Protein AF-A0A3D5KTS8-F1 (afdb_monomer_lite)

Sequence (75 aa):
MKKRTASSMMEKGFIVDLTFHNVPASLFTEFTEKIVKPYFKGNVNFAIQDLIQKALAEQEFVHSHITHFRNCKYT

pLDDT: mean 77.76, std 20.24, range [39.78, 96.94]

Secondary structure (DSSP, 8-state):
----------SS---------S--HHHHHHHIIIIIHHHHTT-HHHHHHHHHHHHHHHHHHHHHHHHHHHSSS--

Foldseek 3Di:
DDDDDPDPPPPDDDDDDDDDPPDDPVVVVCCQVVPCVPPPVSPPVVSVVVVVVVVVVVVVVCVVVVVVVVPPPDD

Structure (mmCIF, N/CA/C/O backbone):
data_AF-A0A3D5KTS8-F1
#
_entry.id   AF-A0A3D5KTS8-F1
#
loop_
_atom_site.group_PDB
_atom_site.id
_atom_site.type_symbol
_atom_site.label_atom_id
_atom_site.label_alt_id
_atom_site.label_comp_id
_atom_site.label_asym_id
_atom_site.label_entity_id
_atom_site.label_seq_id
_atom_site.pdbx_PDB_ins_code
_atom_site.Cartn_x
_atom_site.Cartn_y
_atom_site.Cartn_z
_atom_site.occupancy
_atom_site.B_iso_or_equiv
_atom_site.auth_seq_id
_atom_site.auth_comp_id
_atom_site.auth_asym_id
_atom_site.auth_atom_id
_atom_site.pdbx_PDB_model_num
ATOM 1 N N . MET A 1 1 ? 10.080 5.066 -47.019 1.00 42.44 1 MET A N 1
ATOM 2 C CA . MET A 1 1 ? 10.286 3.929 -46.092 1.00 42.44 1 MET A CA 1
ATOM 3 C C . MET A 1 1 ? 9.462 4.183 -44.833 1.00 42.44 1 MET A C 1
ATOM 5 O O . MET A 1 1 ? 9.725 5.148 -44.135 1.00 42.44 1 MET A O 1
ATOM 9 N N . LYS A 1 2 ? 8.404 3.397 -44.590 1.00 47.88 2 LYS A N 1
ATOM 10 C CA . LYS A 1 2 ? 7.535 3.499 -43.401 1.00 47.88 2 LYS A CA 1
ATOM 11 C C . LYS A 1 2 ? 7.968 2.445 -42.384 1.00 47.88 2 LYS A C 1
ATOM 13 O O . LYS A 1 2 ? 7.736 1.269 -42.646 1.00 47.88 2 LYS A O 1
ATOM 18 N N . LYS A 1 3 ? 8.500 2.845 -41.224 1.00 50.69 3 LYS A N 1
ATOM 19 C CA . LYS A 1 3 ? 8.457 2.037 -39.992 1.00 50.69 3 LYS A CA 1
ATOM 20 C C . LYS A 1 3 ? 8.278 2.942 -38.770 1.00 50.69 3 LYS A C 1
ATOM 22 O O . LYS A 1 3 ? 9.229 3.484 -38.234 1.00 50.69 3 LYS A O 1
ATOM 27 N N . ARG A 1 4 ? 6.990 3.090 -38.440 1.00 48.03 4 ARG A N 1
ATOM 28 C CA . ARG A 1 4 ? 6.361 3.106 -37.111 1.00 48.03 4 ARG A CA 1
ATOM 29 C C . ARG A 1 4 ? 7.125 3.872 -36.031 1.00 48.03 4 ARG A C 1
ATOM 31 O O . ARG A 1 4 ? 7.999 3.327 -35.371 1.00 48.03 4 ARG A O 1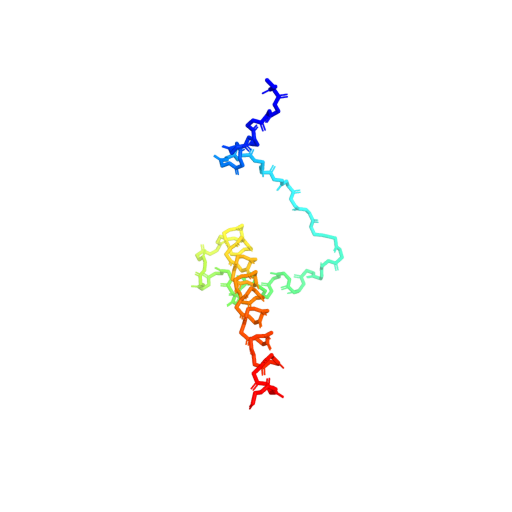
ATOM 38 N N . THR A 1 5 ? 6.667 5.102 -35.822 1.00 48.00 5 THR A N 1
ATOM 39 C CA . THR A 1 5 ? 6.505 5.715 -34.503 1.00 48.00 5 THR A CA 1
ATOM 40 C C . THR A 1 5 ? 6.255 4.637 -33.447 1.00 48.00 5 THR A C 1
ATOM 42 O O . THR A 1 5 ? 5.169 4.056 -33.384 1.00 48.00 5 THR A O 1
ATOM 45 N N . ALA A 1 6 ? 7.286 4.325 -32.660 1.00 46.53 6 ALA A N 1
ATOM 46 C CA . ALA A 1 6 ? 7.112 3.593 -31.420 1.00 46.53 6 ALA A CA 1
ATOM 47 C C . ALA A 1 6 ? 6.237 4.483 -30.540 1.00 46.53 6 ALA A C 1
ATOM 49 O O . ALA A 1 6 ? 6.609 5.594 -30.167 1.00 46.53 6 ALA A O 1
ATOM 50 N N . SER A 1 7 ? 5.008 4.018 -30.379 1.00 45.47 7 SER A N 1
ATOM 51 C CA . SER A 1 7 ? 3.926 4.680 -29.686 1.00 45.47 7 SER A CA 1
ATOM 52 C C . SER A 1 7 ? 4.354 4.996 -28.255 1.00 45.47 7 SER A C 1
ATOM 54 O O . SER A 1 7 ? 4.342 4.119 -27.395 1.00 45.47 7 SER A O 1
A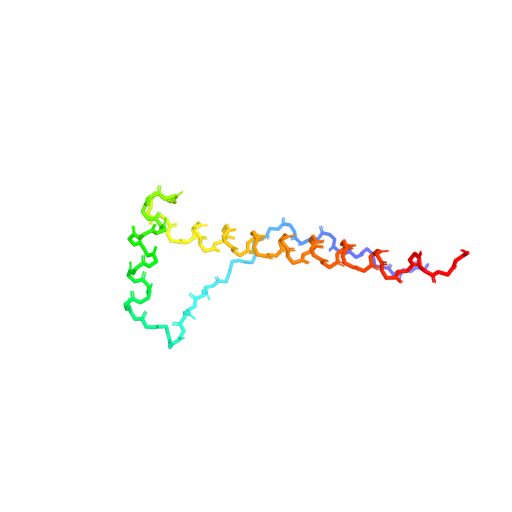TOM 56 N N . SER A 1 8 ? 4.716 6.251 -27.993 1.00 40.62 8 SER A N 1
ATOM 57 C CA . SER A 1 8 ? 4.759 6.807 -26.640 1.00 40.62 8 SER A CA 1
ATOM 58 C C . SER A 1 8 ? 3.316 7.052 -26.167 1.00 40.62 8 SER A C 1
ATOM 60 O O . SER A 1 8 ? 2.867 8.179 -26.001 1.00 40.62 8 SER A O 1
ATOM 62 N N . MET A 1 9 ? 2.542 5.966 -26.070 1.00 44.12 9 MET A N 1
ATOM 63 C CA . MET A 1 9 ? 1.207 5.895 -25.457 1.00 44.12 9 MET A CA 1
ATOM 64 C C . MET A 1 9 ? 1.265 5.078 -24.155 1.00 44.12 9 MET A C 1
ATOM 66 O O . MET A 1 9 ? 0.282 4.456 -23.768 1.00 44.12 9 MET A O 1
ATOM 70 N N . MET A 1 10 ? 2.413 5.039 -23.471 1.00 48.09 10 MET A N 1
ATOM 71 C CA . MET A 1 10 ? 2.550 4.343 -22.180 1.00 48.09 10 MET A CA 1
ATOM 72 C C . MET A 1 10 ? 2.109 5.192 -20.977 1.00 48.09 10 MET A C 1
ATOM 74 O O . MET A 1 10 ? 2.310 4.796 -19.835 1.00 48.09 10 MET A O 1
ATOM 78 N N . GLU A 1 11 ? 1.480 6.345 -21.206 1.00 50.78 11 GLU A N 1
ATOM 79 C CA . GLU A 1 11 ? 1.234 7.342 -20.162 1.00 50.78 11 GLU A CA 1
ATOM 80 C C . GLU A 1 11 ? -0.262 7.575 -19.924 1.00 50.78 11 GLU A C 1
ATOM 82 O O . GLU A 1 11 ? -0.773 8.664 -20.166 1.00 50.78 11 GLU A O 1
ATOM 87 N N . LYS A 1 12 ? -0.980 6.522 -19.512 1.00 54.06 12 LYS A N 1
ATOM 88 C CA . LYS A 1 12 ? -2.189 6.539 -18.654 1.00 54.06 12 LYS A CA 1
ATOM 89 C C . LYS A 1 12 ? -3.007 5.264 -18.860 1.00 54.06 12 LYS A C 1
ATOM 91 O O . LYS A 1 12 ? -3.600 5.064 -19.913 1.00 54.06 12 LYS A O 1
ATOM 96 N N . GLY A 1 13 ? -3.177 4.501 -17.781 1.00 59.28 13 GLY A N 1
ATOM 97 C CA . GLY A 1 13 ? -4.511 3.972 -17.494 1.00 59.28 13 GLY A CA 1
ATOM 98 C C . GLY A 1 13 ? -4.756 2.478 -17.666 1.00 59.28 13 GLY A C 1
ATOM 99 O O . GLY A 1 13 ? -5.901 2.111 -17.900 1.00 59.28 13 GLY A O 1
ATOM 100 N N . PHE A 1 14 ? -3.759 1.613 -17.485 1.00 62.22 14 PHE A N 1
ATOM 101 C CA . PHE A 1 14 ? -4.051 0.207 -17.182 1.00 62.22 14 PHE A CA 1
ATOM 102 C C . PHE A 1 14 ? -3.935 -0.012 -15.675 1.00 62.22 14 PHE A C 1
ATOM 104 O O . PHE A 1 14 ? -2.854 -0.253 -15.145 1.00 62.22 14 PHE A O 1
ATOM 111 N N . ILE A 1 15 ? -5.065 0.153 -14.985 1.00 74.25 15 ILE A N 1
ATOM 112 C CA . ILE A 1 15 ? -5.218 -0.263 -13.590 1.00 74.25 15 ILE A CA 1
ATOM 113 C C . ILE A 1 15 ? -5.514 -1.758 -13.617 1.00 74.25 15 ILE A C 1
ATOM 115 O O . ILE A 1 15 ? -6.398 -2.202 -14.349 1.00 74.25 15 ILE A O 1
ATOM 119 N N . VAL A 1 16 ? -4.754 -2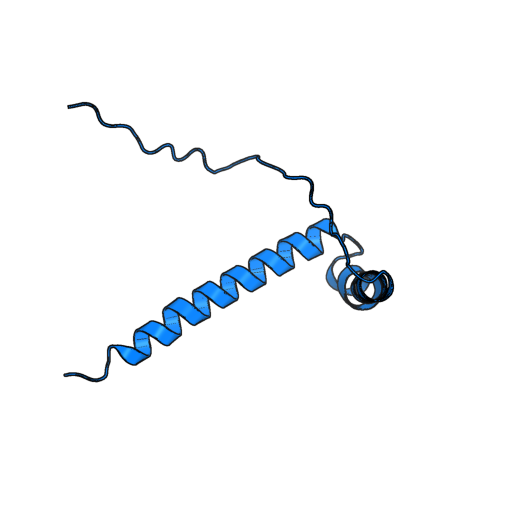.521 -12.841 1.00 76.88 16 VAL A N 1
ATOM 120 C CA . VAL A 1 16 ? -4.984 -3.950 -12.648 1.00 76.88 16 VAL A CA 1
ATOM 121 C C . VAL A 1 16 ? -5.494 -4.176 -11.235 1.00 76.88 16 VAL A C 1
ATOM 123 O O . VAL A 1 16 ? -4.954 -3.613 -10.281 1.00 76.88 16 VAL A O 1
ATOM 126 N N . ASP A 1 17 ? -6.521 -5.007 -11.105 1.00 82.69 17 ASP A N 1
ATOM 127 C CA . ASP A 1 17 ? -6.949 -5.493 -9.802 1.00 82.69 17 ASP A CA 1
ATOM 128 C C . ASP A 1 17 ? -5.967 -6.567 -9.334 1.00 82.69 17 ASP A C 1
ATOM 130 O O . ASP A 1 17 ? -5.706 -7.552 -10.027 1.00 82.69 17 ASP A O 1
ATOM 134 N N . LEU A 1 18 ? -5.396 -6.358 -8.150 1.00 81.56 18 LEU A N 1
ATOM 135 C CA . LEU A 1 18 ? -4.424 -7.262 -7.551 1.00 81.56 18 LEU A CA 1
ATOM 136 C C . LEU A 1 18 ? -5.075 -8.007 -6.388 1.00 81.56 18 LEU A C 1
ATOM 138 O O . LEU A 1 18 ? -5.547 -7.395 -5.433 1.00 81.56 18 LEU A O 1
ATOM 142 N N . THR A 1 19 ? -5.056 -9.337 -6.454 1.00 85.94 19 THR A N 1
ATOM 143 C CA . THR A 1 19 ? -5.450 -10.206 -5.341 1.00 85.94 19 THR A CA 1
ATOM 144 C C . THR A 1 19 ? -4.226 -10.950 -4.832 1.00 85.94 19 THR A C 1
ATOM 146 O O . THR A 1 19 ? -3.529 -11.617 -5.596 1.00 85.94 19 THR A O 1
ATOM 149 N N . PHE A 1 20 ? -3.963 -10.848 -3.533 1.00 85.25 20 PHE A N 1
ATOM 150 C CA . PHE A 1 20 ? -2.891 -11.598 -2.893 1.00 85.25 20 PHE A CA 1
ATOM 151 C C . PHE A 1 20 ? -3.406 -12.961 -2.441 1.00 85.25 20 PHE A C 1
ATOM 153 O O . PHE A 1 20 ? -4.312 -13.052 -1.614 1.00 85.25 20 PHE A O 1
ATOM 160 N N . HIS A 1 21 ? -2.801 -14.025 -2.959 1.00 92.00 21 HIS A N 1
ATOM 161 C CA . HIS A 1 21 ? -3.059 -15.385 -2.503 1.00 92.00 21 HIS A CA 1
ATOM 162 C C . HIS A 1 21 ? -2.005 -15.806 -1.479 1.00 92.00 21 HIS A C 1
ATOM 164 O O . HIS A 1 21 ? -0.846 -15.402 -1.564 1.00 92.00 21 HIS A O 1
ATOM 170 N N . ASN A 1 22 ? -2.416 -16.633 -0.518 1.00 92.06 22 ASN A N 1
ATOM 171 C CA . ASN A 1 22 ? -1.538 -17.261 0.472 1.00 92.06 22 ASN A CA 1
ATOM 172 C C . ASN A 1 22 ? -0.750 -16.272 1.355 1.00 92.06 22 ASN A C 1
ATOM 174 O O . ASN A 1 22 ? 0.298 -16.624 1.894 1.00 92.06 22 ASN A O 1
ATOM 178 N N . VAL A 1 23 ? -1.259 -15.052 1.543 1.00 90.00 23 VAL A N 1
ATOM 179 C CA . VAL A 1 23 ? -0.702 -14.100 2.511 1.00 90.00 23 VAL A CA 1
ATOM 180 C C . VAL A 1 23 ? -1.348 -14.341 3.878 1.00 90.00 23 VAL A C 1
ATOM 182 O O . VAL A 1 23 ? -2.576 -14.288 3.980 1.00 90.00 23 VAL A O 1
ATOM 185 N N . PRO A 1 24 ? -0.563 -14.598 4.942 1.00 95.06 24 PRO A N 1
ATOM 186 C CA . PRO A 1 24 ? -1.107 -14.740 6.285 1.00 95.06 24 PRO A CA 1
ATOM 187 C C . PRO A 1 24 ? -1.854 -13.476 6.714 1.00 95.06 24 PRO A C 1
ATOM 189 O O . PRO A 1 24 ? -1.320 -12.369 6.625 1.00 95.06 24 PRO A O 1
ATOM 192 N N . ALA A 1 25 ? -3.067 -13.641 7.243 1.00 92.44 25 ALA A N 1
ATOM 193 C CA . ALA A 1 25 ? -3.866 -12.515 7.721 1.00 92.44 25 ALA A CA 1
ATOM 194 C C . ALA A 1 25 ? -3.144 -11.722 8.824 1.00 92.44 25 ALA A C 1
ATOM 196 O O . ALA A 1 25 ? -3.222 -10.500 8.844 1.00 92.44 25 ALA A O 1
ATOM 197 N N . SER A 1 26 ? -2.382 -12.400 9.692 1.00 95.75 26 SER A N 1
ATOM 198 C CA . SER A 1 26 ? -1.559 -11.753 10.722 1.00 95.75 26 SER A CA 1
ATOM 199 C C . SER A 1 26 ? -0.546 -10.779 10.124 1.00 95.75 26 SER A C 1
ATOM 201 O O . SER A 1 26 ? -0.440 -9.648 10.587 1.00 95.75 26 SER A O 1
ATOM 203 N N . LEU A 1 27 ? 0.132 -11.179 9.048 1.00 94.88 27 LEU A N 1
ATOM 204 C CA . LEU A 1 27 ? 1.117 -10.343 8.367 1.00 94.88 27 LEU A CA 1
ATOM 205 C C . LEU A 1 27 ? 0.463 -9.101 7.752 1.00 94.88 27 LEU A C 1
ATOM 207 O O . LEU A 1 27 ? 0.990 -7.997 7.880 1.00 94.88 27 LEU A O 1
ATOM 211 N N . PHE A 1 28 ? -0.709 -9.259 7.134 1.00 92.69 28 PHE A N 1
ATOM 212 C CA . PHE A 1 28 ? -1.447 -8.131 6.567 1.00 92.69 28 PHE A CA 1
ATOM 213 C C . PHE A 1 28 ? -1.990 -7.176 7.644 1.00 92.69 28 PHE A C 1
ATOM 215 O O . PHE A 1 28 ? -1.938 -5.954 7.478 1.00 92.69 28 PHE A O 1
ATOM 222 N N . THR A 1 29 ? -2.464 -7.710 8.772 1.00 94.94 29 THR A N 1
ATOM 223 C CA . THR A 1 29 ? -2.896 -6.912 9.927 1.00 94.94 29 THR A CA 1
ATOM 224 C C . THR A 1 29 ? -1.735 -6.109 10.499 1.00 94.94 29 THR A C 1
ATOM 226 O O . THR A 1 29 ? -1.849 -4.893 10.644 1.00 94.94 29 THR A O 1
ATOM 229 N N . GLU A 1 30 ? -0.590 -6.749 10.745 1.00 96.75 30 GLU A N 1
ATOM 230 C CA . GLU A 1 30 ? 0.597 -6.062 11.256 1.00 96.75 30 GLU A CA 1
ATOM 231 C C . GLU A 1 30 ? 1.095 -4.986 10.294 1.00 96.75 30 GLU A C 1
ATOM 233 O O . GLU A 1 30 ? 1.414 -3.878 10.725 1.00 96.75 30 GLU A O 1
ATOM 238 N N . PHE A 1 31 ? 1.109 -5.274 8.991 1.00 95.19 31 PHE A N 1
ATOM 239 C CA . PHE A 1 31 ? 1.428 -4.284 7.968 1.00 95.19 31 PHE A CA 1
ATOM 240 C C . PHE A 1 31 ? 0.479 -3.082 8.043 1.00 95.19 31 PHE A C 1
ATOM 242 O O . PHE A 1 31 ? 0.914 -1.929 8.048 1.00 95.19 31 PHE A O 1
ATOM 249 N N . THR A 1 32 ? -0.821 -3.335 8.173 1.00 94.88 32 THR A N 1
ATOM 250 C CA . THR A 1 32 ? -1.826 -2.274 8.241 1.00 94.88 32 THR A CA 1
ATOM 251 C C . THR A 1 32 ? -1.654 -1.410 9.492 1.00 94.88 32 THR A C 1
ATOM 253 O O . THR A 1 32 ? -1.715 -0.182 9.414 1.00 94.88 32 THR A O 1
ATOM 256 N N . GLU A 1 33 ? -1.412 -2.025 10.648 1.00 96.94 33 GLU A N 1
ATOM 257 C CA . GLU A 1 33 ? -1.285 -1.322 11.924 1.00 96.94 33 GLU A CA 1
ATOM 258 C C . GLU A 1 33 ? 0.031 -0.571 12.073 1.00 96.94 33 GLU A C 1
ATOM 260 O O . GLU A 1 33 ? 0.028 0.589 12.485 1.00 96.94 33 GLU A O 1
ATOM 265 N N . LYS A 1 34 ? 1.145 -1.219 11.729 1.00 96.75 34 LYS A N 1
ATOM 266 C CA . LYS A 1 34 ? 2.488 -0.687 11.969 1.00 96.75 34 LYS A CA 1
ATOM 267 C C . LYS A 1 34 ? 2.988 0.192 10.831 1.00 96.75 34 LYS A C 1
ATOM 269 O O . LYS A 1 34 ? 3.809 1.066 11.083 1.00 96.75 34 LYS A O 1
ATOM 274 N N . ILE A 1 35 ? 2.521 -0.027 9.598 1.00 95.50 35 ILE A N 1
ATOM 275 C CA . ILE A 1 35 ? 3.013 0.693 8.416 1.00 95.50 35 ILE A CA 1
ATOM 276 C C . ILE A 1 35 ? 1.929 1.600 7.832 1.00 95.50 35 ILE A C 1
ATOM 278 O O .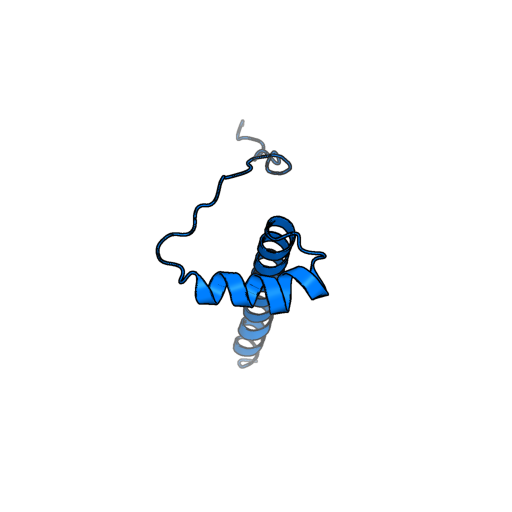 ILE A 1 35 ? 2.101 2.818 7.760 1.00 95.50 35 ILE A O 1
ATOM 282 N N . VAL A 1 36 ? 0.785 1.036 7.439 1.00 96.50 36 VAL A N 1
ATOM 283 C CA . VAL A 1 36 ? -0.210 1.781 6.649 1.00 96.50 36 VAL A CA 1
ATOM 284 C C . VAL A 1 36 ? -0.871 2.900 7.458 1.00 96.50 36 VAL A C 1
ATOM 286 O O . VAL A 1 36 ? -0.967 4.033 6.985 1.00 96.50 36 VAL A O 1
ATOM 289 N N . LYS A 1 37 ? -1.330 2.623 8.683 1.00 95.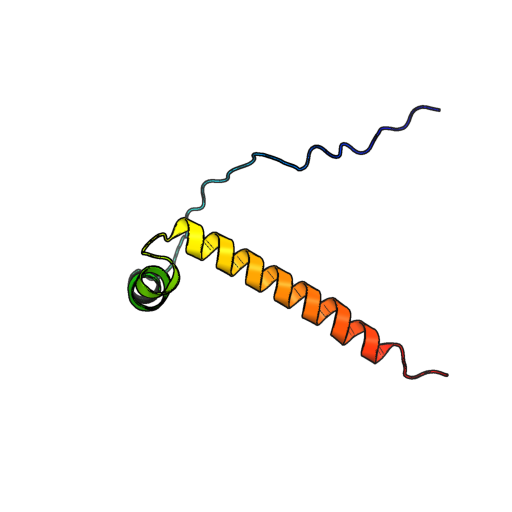12 37 LYS A N 1
ATOM 290 C CA . LYS A 1 37 ? -1.949 3.640 9.551 1.00 95.12 37 LYS A CA 1
ATOM 291 C C . LYS A 1 37 ? -1.012 4.830 9.835 1.00 95.12 37 LYS A C 1
ATOM 293 O O . LYS A 1 37 ? -1.419 5.950 9.524 1.00 95.12 37 LYS A O 1
ATOM 298 N N . PRO A 1 38 ? 0.209 4.635 10.372 1.00 96.69 38 PRO A N 1
ATOM 299 C CA . PRO A 1 38 ? 1.072 5.753 10.756 1.00 96.69 38 PRO A CA 1
ATOM 300 C C . PRO A 1 38 ? 1.663 6.522 9.570 1.00 96.69 38 PRO A C 1
ATOM 302 O O . PRO A 1 38 ? 1.724 7.748 9.626 1.00 96.69 38 PRO A O 1
ATOM 305 N N . TYR A 1 39 ? 2.071 5.841 8.493 1.00 95.69 39 TYR A N 1
ATOM 306 C CA . TYR A 1 39 ? 2.830 6.482 7.407 1.00 95.69 39 TYR A CA 1
ATOM 307 C C . TYR A 1 39 ? 1.994 6.778 6.158 1.00 95.69 39 TYR A C 1
ATOM 309 O O . TYR A 1 39 ? 2.348 7.657 5.376 1.00 95.69 39 TYR A O 1
ATOM 317 N N . PHE A 1 40 ? 0.857 6.098 5.987 1.00 95.69 40 PHE A N 1
ATOM 318 C CA . PHE A 1 40 ? 0.025 6.186 4.781 1.00 95.69 40 PHE A CA 1
ATOM 319 C C . PHE A 1 40 ? -1.436 6.548 5.077 1.00 95.69 40 PHE A C 1
ATOM 321 O O . PHE A 1 40 ? -2.306 6.380 4.222 1.00 95.69 40 PHE A O 1
ATOM 328 N N . LYS A 1 41 ? -1.729 7.061 6.282 1.00 94.50 41 LYS A N 1
ATOM 329 C CA . LYS A 1 41 ? -3.073 7.497 6.712 1.00 94.50 41 LYS A CA 1
ATOM 330 C C . LYS A 1 41 ? -4.142 6.406 6.561 1.00 94.50 41 LYS A C 1
ATOM 332 O O . LYS A 1 41 ? -5.303 6.700 6.290 1.00 94.50 41 LYS A O 1
ATOM 337 N N . GLY A 1 42 ? -3.749 5.139 6.691 1.00 91.50 42 GLY A N 1
ATOM 338 C CA . GLY A 1 42 ? -4.654 4.001 6.517 1.00 91.50 42 GLY A CA 1
ATOM 339 C C . GLY A 1 42 ? -4.959 3.635 5.056 1.00 91.50 42 GLY A C 1
ATOM 340 O O . GLY A 1 42 ? -5.713 2.693 4.827 1.00 91.50 42 GLY A O 1
ATOM 341 N N . ASN A 1 43 ? -4.375 4.315 4.063 1.00 94.00 43 ASN A N 1
ATOM 342 C CA . ASN A 1 43 ? -4.581 3.991 2.652 1.00 94.00 43 ASN A CA 1
ATOM 343 C C . ASN A 1 43 ? -3.640 2.864 2.196 1.00 94.00 43 ASN A C 1
ATOM 345 O O . ASN A 1 43 ? -2.492 3.101 1.818 1.00 94.00 43 ASN A O 1
ATOM 349 N N . VAL A 1 44 ? -4.153 1.632 2.215 1.00 92.75 44 VAL A N 1
ATOM 350 C CA . VAL A 1 44 ? -3.405 0.422 1.833 1.00 92.75 44 VAL A CA 1
ATOM 351 C C . VAL A 1 44 ? -2.962 0.461 0.370 1.00 92.75 44 VAL A C 1
ATOM 353 O O . VAL A 1 44 ? -1.817 0.132 0.072 1.00 92.75 44 VAL A O 1
ATOM 356 N N . ASN A 1 45 ? -3.831 0.902 -0.542 1.00 91.19 45 ASN A N 1
ATOM 357 C CA . ASN A 1 45 ? -3.515 0.939 -1.972 1.00 91.19 45 ASN A CA 1
ATOM 358 C C . ASN A 1 45 ? -2.351 1.887 -2.258 1.00 91.19 45 ASN A C 1
ATOM 360 O O . ASN A 1 45 ? -1.424 1.529 -2.981 1.00 91.19 45 ASN A O 1
ATOM 364 N N . PHE A 1 46 ? -2.380 3.076 -1.652 1.00 92.81 46 PHE A N 1
ATOM 365 C CA . PHE A 1 46 ? -1.291 4.037 -1.774 1.00 92.81 46 PHE A CA 1
ATOM 366 C C . PHE A 1 46 ? 0.008 3.495 -1.165 1.00 92.81 46 PHE A C 1
ATOM 368 O O . PHE A 1 46 ? 1.055 3.605 -1.795 1.00 92.81 46 PHE A O 1
ATOM 375 N N . ALA A 1 47 ? -0.062 2.844 0.003 1.00 94.75 47 ALA A N 1
ATOM 376 C CA . ALA A 1 47 ? 1.105 2.225 0.629 1.00 94.75 47 ALA A CA 1
ATOM 377 C C . ALA A 1 47 ? 1.753 1.163 -0.269 1.00 94.75 47 ALA A C 1
ATOM 379 O O . ALA A 1 47 ? 2.965 1.165 -0.450 1.00 94.75 47 ALA A O 1
ATOM 380 N N . ILE A 1 48 ? 0.954 0.275 -0.865 1.00 92.62 48 ILE A N 1
ATOM 381 C CA . ILE A 1 48 ? 1.462 -0.771 -1.761 1.00 92.62 48 ILE A CA 1
ATOM 382 C C . ILE A 1 48 ? 2.117 -0.151 -3.000 1.00 92.62 48 ILE A C 1
ATOM 384 O O . ILE A 1 48 ? 3.223 -0.547 -3.360 1.00 92.62 48 ILE A O 1
ATOM 388 N N . GLN A 1 49 ? 1.472 0.832 -3.634 1.00 92.81 49 GLN A N 1
ATOM 389 C CA . GLN A 1 49 ? 2.019 1.496 -4.822 1.00 92.81 49 GLN A CA 1
ATOM 390 C C . GLN A 1 49 ? 3.346 2.205 -4.523 1.00 92.81 49 GLN A C 1
ATOM 392 O O . GLN A 1 49 ? 4.320 2.004 -5.247 1.00 92.81 49 GLN A O 1
ATOM 397 N N . ASP A 1 50 ? 3.403 2.977 -3.437 1.00 94.56 50 ASP A N 1
ATOM 398 C CA . ASP A 1 50 ? 4.605 3.706 -3.021 1.00 94.56 50 ASP A CA 1
ATOM 399 C C . ASP A 1 50 ? 5.757 2.755 -2.657 1.00 94.56 50 ASP A C 1
ATOM 401 O O . ASP A 1 50 ? 6.891 2.954 -3.093 1.00 94.56 50 ASP A O 1
ATOM 405 N N . LEU A 1 51 ? 5.477 1.676 -1.918 1.00 94.62 51 LEU A N 1
ATOM 406 C CA . LEU A 1 51 ? 6.497 0.691 -1.547 1.00 94.62 51 LEU A CA 1
ATOM 407 C C . LEU A 1 51 ? 7.046 -0.062 -2.763 1.00 94.62 51 LEU A C 1
ATOM 409 O O . LEU A 1 51 ? 8.253 -0.287 -2.839 1.00 94.62 51 LEU A O 1
ATOM 413 N N . ILE A 1 52 ? 6.196 -0.403 -3.738 1.00 93.50 52 ILE A N 1
ATOM 414 C CA . ILE A 1 52 ? 6.642 -1.007 -5.002 1.00 93.50 52 ILE A CA 1
ATOM 415 C C . ILE A 1 52 ? 7.548 -0.035 -5.765 1.00 93.50 52 ILE A C 1
ATOM 417 O O . ILE A 1 52 ? 8.620 -0.428 -6.219 1.00 93.50 52 ILE A O 1
ATOM 421 N N . GLN A 1 53 ? 7.156 1.236 -5.879 1.00 94.38 53 GLN A N 1
ATOM 422 C CA . GLN A 1 53 ? 7.962 2.249 -6.566 1.00 94.38 53 GLN A CA 1
ATOM 423 C C . GLN A 1 53 ? 9.331 2.436 -5.907 1.00 94.38 53 GLN A C 1
ATOM 425 O O . GLN A 1 53 ? 10.344 2.491 -6.603 1.00 94.38 53 GLN A O 1
ATOM 430 N N . LYS A 1 54 ? 9.379 2.479 -4.572 1.00 94.62 54 LYS A N 1
ATOM 431 C CA . LYS A 1 54 ? 10.635 2.585 -3.819 1.00 94.62 54 LYS A CA 1
ATOM 432 C C . LYS A 1 54 ? 11.535 1.371 -4.025 1.00 94.62 54 LYS A C 1
ATOM 434 O O . LYS A 1 54 ? 12.723 1.552 -4.268 1.00 94.62 54 LYS A O 1
ATOM 439 N N . ALA A 1 55 ? 10.973 0.163 -3.995 1.00 94.69 55 ALA A N 1
ATOM 440 C CA . ALA A 1 55 ? 11.734 -1.061 -4.235 1.00 94.69 55 ALA A CA 1
ATOM 441 C C . ALA A 1 55 ? 12.340 -1.098 -5.651 1.00 94.69 55 ALA A C 1
ATOM 443 O O . ALA A 1 55 ? 13.499 -1.474 -5.817 1.00 94.69 55 ALA A O 1
ATOM 444 N N . LEU A 1 56 ? 11.587 -0.660 -6.667 1.00 93.88 56 LEU A N 1
ATOM 445 C CA . LEU A 1 56 ? 12.088 -0.564 -8.043 1.00 93.88 56 LEU A CA 1
ATOM 446 C C . LEU A 1 56 ? 13.201 0.484 -8.175 1.00 93.88 56 LEU A C 1
ATOM 448 O O . LEU A 1 56 ? 14.244 0.194 -8.758 1.00 93.88 56 LEU A O 1
ATOM 452 N N . ALA A 1 57 ? 13.019 1.669 -7.588 1.00 93.44 57 ALA A N 1
ATOM 453 C CA . ALA A 1 57 ? 14.031 2.725 -7.605 1.00 93.44 57 ALA A CA 1
ATOM 454 C C . ALA A 1 57 ? 15.331 2.291 -6.904 1.00 93.44 57 ALA A C 1
ATOM 456 O O . ALA A 1 57 ? 16.428 2.566 -7.392 1.00 93.44 57 ALA A O 1
ATOM 457 N N . GLU A 1 58 ? 15.223 1.573 -5.783 1.00 93.06 58 GLU A N 1
ATOM 458 C CA . GLU A 1 58 ? 16.377 1.006 -5.085 1.00 93.06 58 GLU A CA 1
ATOM 459 C C . GLU A 1 58 ? 17.092 -0.045 -5.945 1.00 93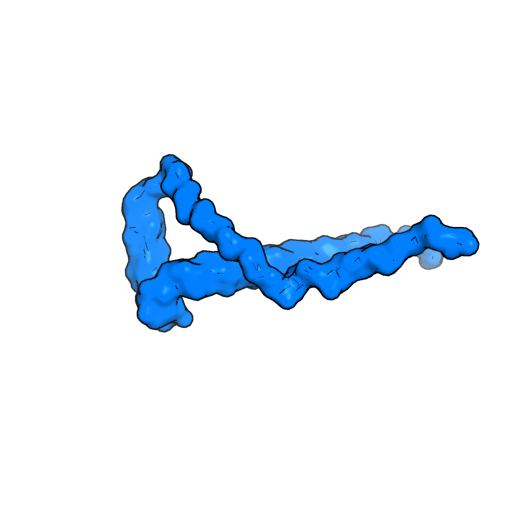.06 58 GLU A C 1
ATOM 461 O O . GLU A 1 58 ? 18.316 -0.005 -6.078 1.00 93.06 58 GLU A O 1
ATOM 466 N N . GLN A 1 59 ? 16.347 -0.941 -6.599 1.00 91.00 59 GLN A N 1
ATOM 467 C CA . GLN A 1 59 ? 16.921 -1.928 -7.513 1.00 91.00 59 GLN A CA 1
ATOM 468 C C . GLN A 1 59 ? 17.675 -1.263 -8.677 1.00 91.00 59 GLN A C 1
ATOM 470 O O . GLN A 1 59 ? 18.789 -1.679 -9.008 1.00 91.00 59 GLN A O 1
ATOM 475 N N . GLU A 1 60 ? 17.100 -0.230 -9.296 1.00 89.38 60 GLU A N 1
ATOM 476 C CA . GLU A 1 60 ? 17.744 0.529 -10.376 1.00 89.38 60 GLU A CA 1
ATOM 477 C C . GLU A 1 60 ? 19.018 1.237 -9.900 1.00 89.38 60 GLU A C 1
ATOM 479 O O . GLU A 1 60 ? 20.051 1.209 -10.584 1.00 89.38 60 GLU A O 1
ATOM 484 N N . PHE A 1 61 ? 18.982 1.825 -8.702 1.00 86.25 61 PHE A N 1
ATOM 485 C CA . PHE A 1 61 ? 20.148 2.443 -8.080 1.00 86.25 61 PHE A CA 1
ATOM 486 C C . PHE A 1 61 ? 21.270 1.420 -7.855 1.00 86.25 61 PHE A C 1
ATOM 488 O O . PHE A 1 61 ? 22.403 1.631 -8.291 1.00 86.25 61 PHE A O 1
ATOM 495 N N . VAL A 1 62 ? 20.950 0.274 -7.251 1.00 85.44 62 VAL A N 1
ATOM 496 C CA . VAL A 1 62 ? 21.905 -0.812 -6.990 1.00 85.44 62 VAL A CA 1
ATOM 497 C C . VAL A 1 62 ? 22.502 -1.341 -8.295 1.00 85.44 62 VAL A C 1
ATOM 499 O O . VAL A 1 62 ? 23.719 -1.499 -8.404 1.00 85.44 62 VAL A O 1
ATOM 502 N N . HIS A 1 63 ? 21.676 -1.576 -9.315 1.00 78.25 63 HIS A N 1
ATOM 503 C CA . HIS A 1 63 ? 22.139 -2.118 -10.589 1.00 78.25 63 HIS A CA 1
ATOM 504 C C . HIS A 1 63 ? 23.044 -1.136 -11.351 1.00 78.25 63 HIS A C 1
ATOM 506 O O . HIS A 1 63 ? 24.079 -1.545 -11.881 1.00 78.25 63 HIS A O 1
ATOM 512 N N . SER A 1 64 ? 22.706 0.157 -11.365 1.00 77.62 64 SER A N 1
ATOM 513 C CA . SER A 1 64 ? 23.511 1.198 -12.024 1.00 77.62 64 SER A CA 1
ATOM 514 C C . SER A 1 64 ? 24.848 1.457 -11.320 1.00 77.62 64 SER A C 1
ATOM 516 O O . SER A 1 64 ? 25.870 1.622 -11.989 1.00 77.62 64 SER A O 1
ATOM 518 N N . HIS A 1 65 ? 24.873 1.431 -9.985 1.00 65.06 65 HIS A N 1
ATOM 519 C CA . HIS A 1 65 ? 26.073 1.753 -9.213 1.00 65.06 65 HIS A CA 1
ATOM 520 C C . HIS A 1 65 ? 27.012 0.552 -9.041 1.00 65.06 65 HIS A C 1
ATOM 522 O O . HIS A 1 65 ? 28.224 0.717 -9.147 1.00 65.06 65 HIS A O 1
ATOM 528 N N . ILE A 1 66 ? 26.509 -0.676 -8.856 1.00 58.41 66 ILE A N 1
ATOM 529 C CA . ILE A 1 66 ? 27.376 -1.860 -8.682 1.00 58.41 66 ILE A CA 1
ATOM 530 C C . ILE A 1 66 ? 28.042 -2.289 -10.000 1.00 58.41 66 ILE A C 1
ATOM 532 O O . ILE A 1 66 ? 29.180 -2.766 -9.990 1.00 58.41 66 ILE A O 1
ATOM 536 N N . THR A 1 67 ? 27.384 -2.097 -11.146 1.00 55.41 67 THR A N 1
ATOM 537 C CA . THR A 1 67 ? 27.983 -2.428 -12.453 1.00 55.41 67 THR A CA 1
ATOM 538 C C . THR A 1 67 ? 29.081 -1.446 -12.867 1.00 55.41 67 THR A C 1
ATOM 540 O O . THR A 1 67 ? 30.057 -1.870 -13.486 1.00 55.41 67 THR A O 1
ATOM 543 N N . HIS A 1 68 ? 29.009 -0.175 -12.453 1.00 49.94 68 HIS A N 1
ATOM 544 C CA . HIS A 1 68 ? 30.056 0.811 -12.747 1.00 49.94 68 HIS A CA 1
ATOM 545 C C . HIS A 1 68 ? 31.387 0.520 -12.036 1.00 49.94 68 HIS A C 1
ATOM 547 O O . HIS A 1 68 ? 32.447 0.717 -12.626 1.00 49.94 68 HIS A O 1
ATOM 553 N N . PHE A 1 69 ? 31.376 -0.029 -10.816 1.00 51.72 69 PHE A N 1
ATOM 554 C CA . PHE A 1 69 ? 32.625 -0.338 -10.100 1.00 51.72 69 PHE A CA 1
ATOM 555 C C . PHE A 1 69 ? 33.380 -1.565 -10.636 1.00 51.72 69 PHE A C 1
ATOM 557 O O . PHE A 1 69 ? 34.579 -1.691 -10.385 1.00 51.72 69 PHE A O 1
ATOM 564 N N . ARG A 1 70 ? 32.730 -2.474 -11.379 1.00 51.09 70 ARG A N 1
ATOM 565 C CA . ARG A 1 70 ? 33.410 -3.658 -11.945 1.00 51.09 70 ARG A CA 1
ATOM 566 C C . ARG A 1 70 ? 34.196 -3.363 -13.223 1.00 51.09 70 ARG A C 1
ATOM 568 O O . ARG A 1 70 ? 35.165 -4.067 -13.487 1.00 51.09 70 ARG A O 1
ATOM 575 N N . ASN A 1 71 ? 33.839 -2.315 -13.965 1.00 49.44 71 ASN A N 1
ATOM 576 C CA . ASN A 1 71 ? 34.497 -1.986 -15.235 1.00 49.44 71 ASN A CA 1
ATOM 577 C C . ASN A 1 71 ? 35.696 -1.030 -15.102 1.00 49.44 71 ASN A C 1
ATOM 579 O O . ASN A 1 71 ? 36.392 -0.804 -16.084 1.00 49.44 71 ASN A O 1
ATOM 583 N N . CYS A 1 72 ? 36.001 -0.520 -13.904 1.00 51.09 72 CYS A N 1
ATOM 584 C CA . CYS A 1 72 ? 37.125 0.402 -13.679 1.00 51.09 72 CYS A CA 1
ATOM 585 C C . CYS A 1 72 ? 38.433 -0.282 -13.233 1.00 51.09 72 CYS A C 1
ATOM 587 O O . CYS A 1 72 ? 39.292 0.368 -12.643 1.00 51.09 72 CYS A O 1
ATOM 589 N N . LYS A 1 73 ? 38.605 -1.589 -13.475 1.00 51.56 73 LYS A N 1
ATOM 590 C CA . LYS A 1 73 ? 39.840 -2.321 -13.132 1.00 51.56 73 LYS A CA 1
ATOM 591 C C . LYS A 1 73 ? 40.609 -2.861 -14.340 1.00 51.56 73 LYS A C 1
ATOM 593 O O . LYS A 1 73 ? 41.172 -3.934 -14.224 1.00 51.56 73 LYS A O 1
ATOM 598 N N . TYR A 1 74 ? 40.667 -2.142 -15.461 1.00 46.22 74 TYR A N 1
ATOM 599 C CA . TYR A 1 74 ? 41.674 -2.381 -16.509 1.00 46.22 74 TYR A CA 1
ATOM 600 C C . TYR A 1 74 ? 41.934 -1.099 -17.316 1.00 46.22 74 TYR A C 1
ATOM 602 O O . TYR A 1 74 ? 41.414 -0.938 -18.416 1.00 46.22 74 TYR A O 1
ATOM 610 N N . THR A 1 75 ? 42.740 -0.197 -16.760 1.00 39.78 75 THR A N 1
ATOM 611 C CA . THR A 1 75 ? 43.562 0.772 -17.508 1.00 39.78 75 THR A CA 1
ATOM 612 C C . THR A 1 75 ? 44.867 0.952 -16.764 1.00 39.78 75 THR A C 1
ATOM 614 O O . THR A 1 75 ? 44.773 1.156 -15.531 1.00 39.78 75 THR A O 1
#

Radius of gyration: 19.8 Å; chains: 1; bounding box: 50×25×58 Å